Protein AF-A0A7S0C6N4-F1 (afdb_monomer_lite)

pLDDT: mean 73.38, std 22.06, range [29.58, 96.88]

Radius of gyration: 20.89 Å; chains: 1; bounding box: 57×40×51 Å

Foldseek 3Di:
DDDDPPVPPPPPLDPLVVLVVLLVVLVVQLVVQLCCCQPQVAAEEAERACVVSVLSNLLVVLVVQCVPPNPVRDDPCVVVSHQDPVNVVSVVVSVVSFAADDPVRRRYTYHYHYHDDDDPPPPDPDPPDDDDDDDDDDDDDD

Sequence (142 aa):
KPETDIDALNDVQIDPTIAAEAVIVAASACAIAEDLALTNGDDCVVIVDAIDLHNILWEATTRSLIDLYGADSVVADDLSGGASSEKRAFYSSLIQRAGRFNAKKGGGSVTLILLTSIDQNQTTFGVSGEKTPGNKVFTLSD

Organism: NCBI:txid420281

Structure (mmCIF, N/CA/C/O backbone):
data_AF-A0A7S0C6N4-F1
#
_entry.id   AF-A0A7S0C6N4-F1
#
loop_
_atom_site.group_PDB
_atom_site.id
_atom_site.type_symbol
_atom_site.label_atom_id
_atom_site.label_alt_id
_atom_site.label_comp_id
_atom_site.label_asym_id
_atom_site.label_entity_id
_atom_site.label_seq_id
_atom_site.pdbx_PDB_ins_code
_atom_site.Cartn_x
_atom_site.Cartn_y
_atom_site.Cartn_z
_atom_site.occupancy
_atom_site.B_iso_or_equiv
_atom_site.auth_seq_id
_atom_site.auth_comp_id
_atom_site.auth_asym_id
_atom_site.auth_atom_id
_atom_site.pdbx_PDB_model_num
ATOM 1 N N . LYS A 1 1 ? 26.876 -26.094 -31.429 1.00 34.47 1 LYS A N 1
ATOM 2 C CA . LYS A 1 1 ? 27.161 -25.564 -30.077 1.00 34.47 1 LYS A CA 1
ATOM 3 C C . LYS A 1 1 ? 25.930 -24.760 -29.690 1.00 34.47 1 LYS A C 1
ATOM 5 O O . LYS A 1 1 ? 25.752 -23.723 -30.310 1.00 34.47 1 LYS A O 1
ATOM 10 N N . PRO A 1 2 ? 25.016 -25.288 -28.863 1.00 33.84 2 PRO A N 1
ATOM 11 C CA . PRO A 1 2 ? 23.853 -24.520 -28.454 1.00 33.84 2 PRO A CA 1
ATOM 12 C C . PRO A 1 2 ? 24.312 -23.538 -27.375 1.00 33.84 2 PRO A C 1
ATOM 14 O O . PRO A 1 2 ? 24.945 -23.943 -26.398 1.00 33.84 2 PRO A O 1
ATOM 17 N N . GLU A 1 3 ? 24.098 -22.250 -27.622 1.00 34.16 3 GLU A N 1
ATOM 18 C CA . GLU A 1 3 ? 24.125 -21.233 -26.578 1.00 34.16 3 GLU A CA 1
ATOM 19 C C . GLU A 1 3 ? 23.002 -21.565 -25.603 1.00 34.16 3 GLU A C 1
ATOM 21 O O . GLU A 1 3 ? 21.869 -21.831 -25.993 1.00 34.16 3 GLU A O 1
ATOM 26 N N . THR A 1 4 ? 23.367 -21.682 -24.336 1.00 41.66 4 THR A N 1
ATOM 27 C CA . THR A 1 4 ? 22.437 -21.880 -23.236 1.00 41.66 4 THR A CA 1
ATOM 28 C C . THR A 1 4 ? 21.559 -20.640 -23.116 1.00 41.66 4 THR A C 1
ATOM 30 O O . THR A 1 4 ? 22.086 -19.555 -22.877 1.00 41.66 4 THR A O 1
ATOM 33 N N . ASP A 1 5 ? 20.250 -20.833 -23.272 1.00 38.19 5 ASP A N 1
ATOM 34 C CA . ASP A 1 5 ? 19.168 -19.897 -22.952 1.00 38.19 5 ASP A CA 1
ATOM 35 C C . ASP A 1 5 ? 19.205 -19.519 -21.460 1.00 38.19 5 ASP A C 1
ATOM 37 O O . ASP A 1 5 ? 18.477 -20.077 -20.641 1.00 38.19 5 ASP A O 1
ATOM 41 N N . ILE A 1 6 ? 20.095 -18.601 -21.080 1.00 43.09 6 ILE A N 1
ATOM 42 C CA . ILE A 1 6 ? 20.130 -18.029 -19.723 1.00 43.09 6 ILE A CA 1
ATOM 43 C C . ILE A 1 6 ? 19.177 -16.818 -19.630 1.00 43.09 6 ILE A C 1
ATOM 45 O O . ILE A 1 6 ? 18.737 -16.467 -18.540 1.00 43.09 6 ILE A O 1
ATOM 49 N N . ASP A 1 7 ? 18.755 -16.254 -20.766 1.00 38.78 7 ASP A N 1
ATOM 50 C CA . ASP A 1 7 ? 17.852 -15.094 -20.817 1.00 38.78 7 ASP A CA 1
ATOM 51 C C . ASP A 1 7 ? 16.357 -15.472 -20.811 1.00 38.78 7 ASP A C 1
ATOM 53 O O . ASP A 1 7 ? 15.501 -14.631 -20.552 1.00 38.78 7 ASP A O 1
ATOM 57 N N . ALA A 1 8 ? 16.011 -16.747 -21.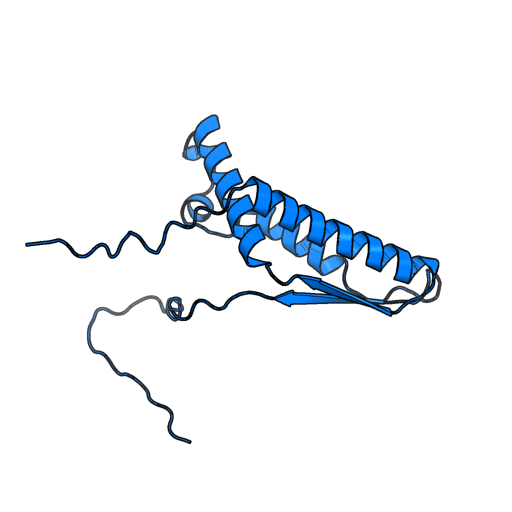018 1.00 36.16 8 ALA A N 1
ATOM 58 C CA . ALA A 1 8 ? 14.616 -17.189 -21.142 1.00 36.16 8 ALA A CA 1
ATOM 59 C C . ALA A 1 8 ? 13.847 -17.303 -19.805 1.00 36.16 8 ALA A C 1
ATOM 61 O O . ALA A 1 8 ? 12.682 -17.696 -19.801 1.00 36.16 8 ALA A O 1
ATOM 62 N N . LEU A 1 9 ? 14.480 -16.985 -18.669 1.00 34.53 9 LEU A N 1
ATOM 63 C CA . LEU A 1 9 ? 13.879 -17.098 -17.331 1.00 34.53 9 LEU A CA 1
ATOM 64 C C . LEU A 1 9 ? 13.624 -15.751 -16.630 1.00 34.53 9 LEU A C 1
ATOM 66 O O . LEU A 1 9 ? 13.014 -15.757 -15.564 1.00 34.53 9 LEU A O 1
ATOM 70 N N . ASN A 1 10 ? 14.025 -14.617 -17.221 1.00 39.59 10 ASN A N 1
ATOM 71 C CA . ASN A 1 10 ? 13.878 -13.287 -16.603 1.00 39.59 10 ASN A CA 1
ATOM 72 C C . ASN A 1 10 ? 12.708 -12.443 -17.145 1.00 39.59 10 ASN A C 1
ATOM 74 O O . ASN A 1 10 ? 12.402 -11.406 -16.567 1.00 39.59 10 ASN A O 1
ATOM 78 N N . ASP A 1 11 ? 12.016 -12.891 -18.193 1.00 44.84 11 ASP A N 1
ATOM 79 C CA . ASP A 1 11 ? 10.967 -12.113 -18.872 1.00 44.84 11 ASP A CA 1
ATOM 80 C C . ASP A 1 11 ? 9.549 -12.625 -18.574 1.00 44.84 11 ASP A C 1
ATOM 82 O O . ASP A 1 11 ? 8.703 -12.755 -19.462 1.00 44.84 11 ASP A O 1
ATOM 86 N N . VAL A 1 12 ? 9.218 -12.849 -17.298 1.00 48.97 12 VAL A N 1
ATOM 87 C CA . VAL A 1 12 ? 7.807 -12.679 -16.918 1.00 48.97 12 VAL A CA 1
ATOM 88 C C . VAL A 1 12 ? 7.556 -11.172 -16.911 1.00 48.97 12 VAL A C 1
ATOM 90 O O . VAL A 1 12 ? 7.615 -10.525 -15.869 1.00 48.97 12 VAL A O 1
ATOM 93 N N . GLN A 1 13 ? 7.335 -10.594 -18.097 1.00 56.22 13 GLN A N 1
ATOM 94 C CA . GLN A 1 13 ? 6.813 -9.238 -18.229 1.00 56.22 13 GLN A CA 1
ATOM 95 C C . GLN A 1 13 ? 5.441 -9.217 -17.556 1.00 56.22 13 GLN A C 1
ATOM 97 O O . GLN A 1 13 ? 4.430 -9.595 -18.148 1.00 56.22 13 GLN A O 1
ATOM 102 N N . ILE A 1 14 ? 5.408 -8.826 -16.286 1.00 60.72 14 ILE A N 1
ATOM 103 C CA . ILE A 1 14 ? 4.148 -8.603 -15.594 1.00 60.72 14 ILE A CA 1
ATOM 104 C C . ILE A 1 14 ? 3.493 -7.386 -16.245 1.00 60.72 14 ILE A C 1
ATOM 106 O O . ILE A 1 14 ? 4.092 -6.314 -16.331 1.00 60.72 14 ILE A O 1
ATOM 110 N N . ASP A 1 15 ? 2.268 -7.586 -16.730 1.00 77.69 15 ASP A N 1
ATOM 111 C CA . ASP A 1 15 ? 1.464 -6.562 -17.388 1.00 77.69 15 ASP A CA 1
ATOM 112 C C . ASP A 1 15 ? 1.309 -5.338 -16.457 1.00 77.69 15 ASP A C 1
ATOM 114 O O . ASP A 1 15 ? 0.849 -5.498 -15.318 1.00 77.69 15 ASP A O 1
ATOM 118 N N . PRO A 1 16 ? 1.651 -4.113 -16.910 1.00 80.19 16 PRO A N 1
ATOM 119 C CA . PRO A 1 16 ? 1.426 -2.881 -16.153 1.00 80.19 16 PRO A CA 1
ATOM 120 C C . PRO A 1 16 ? -0.012 -2.721 -15.641 1.00 80.19 16 PRO A C 1
ATOM 122 O O . PRO A 1 16 ? -0.231 -2.065 -14.626 1.00 80.19 16 PRO A O 1
ATOM 125 N N . THR A 1 17 ? -0.989 -3.347 -16.299 1.00 86.00 17 THR A N 1
ATOM 126 C CA . THR A 1 17 ? -2.389 -3.410 -15.865 1.00 86.00 17 THR A CA 1
ATOM 127 C C . THR A 1 17 ? -2.535 -4.146 -14.533 1.00 86.00 17 THR A C 1
ATOM 129 O O . THR A 1 17 ? -3.153 -3.620 -13.611 1.00 86.00 17 THR A O 1
ATOM 132 N N . ILE A 1 18 ? -1.898 -5.311 -14.378 1.00 87.12 18 ILE A N 1
ATOM 133 C CA . ILE A 1 18 ? -1.909 -6.088 -13.125 1.00 87.12 18 ILE A CA 1
ATOM 134 C C . ILE A 1 18 ? -1.215 -5.295 -12.011 1.00 87.12 18 ILE A C 1
ATOM 136 O O . ILE A 1 18 ? -1.676 -5.262 -10.870 1.00 87.12 18 ILE A O 1
ATOM 140 N N . ALA A 1 19 ? -0.121 -4.609 -12.346 1.00 88.06 19 ALA A N 1
ATOM 141 C CA . ALA A 1 19 ? 0.585 -3.741 -11.410 1.00 88.06 19 ALA A CA 1
ATOM 142 C C . ALA A 1 19 ? -0.280 -2.540 -10.964 1.00 88.06 19 ALA A C 1
ATOM 144 O O . ALA A 1 19 ? -0.301 -2.194 -9.780 1.00 88.06 19 ALA A O 1
ATOM 145 N N . ALA A 1 20 ? -1.043 -1.939 -11.884 1.00 88.31 20 ALA A N 1
ATOM 146 C CA . ALA A 1 20 ? -1.993 -0.867 -11.582 1.00 88.31 20 ALA A CA 1
ATOM 147 C C . ALA A 1 20 ? -3.134 -1.346 -10.674 1.00 88.31 20 ALA A C 1
ATOM 149 O O . ALA A 1 20 ? -3.470 -0.678 -9.692 1.00 88.31 20 ALA A O 1
ATOM 150 N N . GLU A 1 21 ? -3.695 -2.521 -10.960 1.00 89.88 21 GLU A N 1
ATOM 151 C CA . GLU A 1 21 ? -4.705 -3.157 -10.115 1.00 89.88 21 GLU A CA 1
ATOM 152 C C . GLU A 1 21 ? -4.166 -3.413 -8.705 1.00 89.88 21 GLU A C 1
ATOM 154 O O . GLU A 1 21 ? -4.819 -3.047 -7.730 1.00 89.88 21 GLU A O 1
ATOM 159 N N . ALA A 1 22 ? -2.946 -3.943 -8.570 1.00 90.12 22 ALA A N 1
ATOM 160 C CA . ALA A 1 22 ? -2.316 -4.185 -7.270 1.00 90.12 22 ALA A CA 1
ATOM 161 C C . ALA A 1 22 ? -2.129 -2.896 -6.444 1.00 90.12 22 ALA A C 1
ATOM 163 O O . ALA A 1 22 ? -2.314 -2.902 -5.222 1.00 90.12 22 ALA A O 1
ATOM 164 N N . VAL A 1 23 ? -1.785 -1.781 -7.096 1.00 89.44 23 VAL A N 1
ATOM 165 C CA . VAL A 1 23 ? -1.676 -0.457 -6.460 1.00 89.44 23 VAL A CA 1
ATOM 166 C C . VAL A 1 23 ? -3.035 0.036 -5.965 1.00 89.44 23 VAL A C 1
ATOM 168 O O . VAL A 1 23 ? -3.161 0.460 -4.811 1.00 89.44 23 VAL A O 1
ATOM 171 N N . ILE A 1 24 ? -4.065 -0.060 -6.807 1.00 91.12 24 ILE A N 1
ATOM 172 C CA . ILE A 1 24 ? -5.425 0.370 -6.464 1.00 91.12 24 ILE A CA 1
ATOM 173 C C . ILE A 1 24 ? -6.005 -0.495 -5.346 1.00 91.12 24 ILE A C 1
ATOM 175 O O . ILE A 1 24 ? -6.535 0.047 -4.381 1.00 91.12 24 ILE A O 1
ATOM 179 N N . VAL A 1 25 ? -5.857 -1.819 -5.421 1.00 92.62 25 VAL A N 1
ATOM 180 C CA . VAL A 1 25 ? -6.359 -2.754 -4.404 1.00 92.62 25 VAL A CA 1
ATOM 181 C C . VAL A 1 25 ? -5.731 -2.473 -3.041 1.00 92.62 25 VAL A C 1
ATOM 183 O O . VAL A 1 25 ? -6.455 -2.423 -2.047 1.00 92.62 25 VAL A O 1
ATOM 186 N N . ALA A 1 26 ? -4.422 -2.208 -2.976 1.00 92.12 26 ALA A N 1
ATOM 187 C CA . ALA A 1 26 ? -3.762 -1.831 -1.725 1.00 92.12 26 ALA A CA 1
ATOM 188 C C . ALA A 1 26 ? -4.347 -0.532 -1.140 1.00 92.12 26 ALA A C 1
ATOM 190 O O . ALA A 1 26 ? -4.672 -0.466 0.048 1.00 92.12 26 ALA A O 1
ATOM 191 N N . ALA A 1 27 ? -4.553 0.489 -1.978 1.00 91.81 27 ALA A N 1
ATOM 192 C CA . ALA A 1 27 ? -5.153 1.746 -1.545 1.00 91.81 27 ALA A CA 1
ATOM 193 C C . ALA A 1 27 ? -6.622 1.582 -1.106 1.00 91.81 27 ALA A C 1
ATOM 195 O O . ALA A 1 27 ? -7.039 2.186 -0.112 1.00 91.81 27 ALA A O 1
ATOM 196 N N . SER A 1 28 ? -7.405 0.761 -1.806 1.00 94.81 28 SER A N 1
ATOM 197 C CA . SER A 1 28 ? -8.794 0.456 -1.457 1.00 94.81 28 SER A CA 1
ATOM 198 C C . SER A 1 28 ? -8.895 -0.329 -0.151 1.00 94.81 28 SER A C 1
ATOM 200 O O . SER A 1 28 ? -9.734 0.002 0.683 1.00 94.81 28 SER A O 1
ATOM 202 N N . ALA A 1 29 ? -8.015 -1.305 0.080 1.00 95.00 29 ALA A N 1
ATOM 203 C CA . ALA A 1 29 ? -7.979 -2.072 1.323 1.00 95.00 29 ALA A CA 1
ATOM 204 C C . ALA A 1 29 ? -7.722 -1.170 2.539 1.00 95.00 29 ALA A C 1
ATOM 206 O O . ALA A 1 29 ? -8.440 -1.255 3.535 1.00 95.00 29 ALA A O 1
ATOM 207 N N . CYS A 1 30 ? -6.768 -0.237 2.434 1.00 94.00 30 CYS A N 1
ATOM 208 C CA . CYS A 1 30 ? -6.556 0.774 3.468 1.00 94.00 30 CYS A CA 1
ATOM 209 C C . CYS A 1 30 ? -7.793 1.665 3.675 1.00 94.00 30 CYS A C 1
ATOM 211 O O . CYS A 1 30 ? -8.089 2.009 4.811 1.00 94.00 30 CYS A O 1
ATOM 213 N N . ALA A 1 31 ? -8.544 2.005 2.618 1.00 95.38 31 ALA A N 1
ATOM 214 C CA . ALA A 1 31 ? -9.737 2.859 2.742 1.00 95.38 31 ALA A CA 1
ATOM 215 C C . ALA A 1 31 ? -10.864 2.160 3.499 1.00 95.38 31 ALA A C 1
ATOM 217 O O . ALA A 1 31 ? -11.515 2.763 4.346 1.00 95.38 31 ALA A O 1
ATOM 218 N N . ILE A 1 32 ? -11.057 0.874 3.218 1.00 95.94 32 ILE A N 1
ATOM 219 C CA . ILE A 1 32 ? -12.035 0.043 3.918 1.00 95.94 32 ILE A CA 1
ATOM 220 C C . ILE A 1 32 ? -11.642 -0.099 5.393 1.00 95.94 32 ILE A C 1
ATOM 222 O O . ILE A 1 32 ? -12.483 0.060 6.272 1.00 95.94 32 ILE A O 1
ATOM 226 N N . ALA A 1 33 ? -10.362 -0.352 5.679 1.00 95.69 33 ALA A N 1
ATOM 227 C CA . ALA A 1 33 ? -9.872 -0.477 7.050 1.00 95.69 33 ALA A CA 1
ATOM 228 C C . ALA A 1 33 ? -10.014 0.832 7.850 1.00 95.69 33 ALA A C 1
ATOM 230 O O . ALA A 1 33 ? -10.396 0.802 9.018 1.00 95.69 33 ALA A O 1
ATOM 231 N N . GLU A 1 34 ? -9.744 1.981 7.226 1.00 94.81 34 GLU A N 1
ATOM 232 C CA . GLU A 1 34 ? -9.972 3.298 7.828 1.00 94.81 34 GLU A CA 1
ATOM 233 C C . GLU A 1 34 ? -11.446 3.525 8.161 1.00 94.81 34 GLU A C 1
ATOM 235 O O . GLU A 1 34 ? -11.750 3.983 9.260 1.00 94.81 34 GLU A O 1
ATOM 240 N N . ASP A 1 35 ? -12.357 3.193 7.243 1.00 95.31 35 ASP A N 1
ATOM 241 C CA . ASP A 1 35 ? -13.795 3.343 7.474 1.00 95.31 35 ASP A CA 1
ATOM 242 C C . ASP A 1 35 ? -14.265 2.489 8.657 1.00 95.31 35 ASP A C 1
ATOM 244 O O . ASP A 1 35 ? -14.925 2.997 9.561 1.00 95.31 35 ASP A O 1
ATOM 248 N N . LEU A 1 36 ? -13.842 1.224 8.730 1.00 95.12 36 LEU A N 1
ATOM 249 C CA . LEU A 1 36 ? -14.167 0.345 9.857 1.00 95.12 36 LEU A CA 1
ATOM 250 C C . LEU A 1 36 ? -13.610 0.883 11.187 1.00 95.12 36 LEU A C 1
ATOM 252 O O . LEU A 1 36 ? -14.321 0.933 12.195 1.00 95.12 36 LEU A O 1
ATOM 256 N N . ALA A 1 37 ? -12.366 1.362 1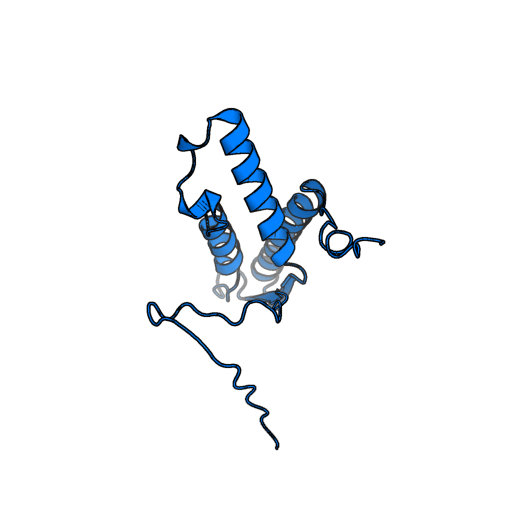1.193 1.00 94.62 37 ALA A N 1
ATOM 257 C CA . ALA A 1 37 ? -11.727 1.894 12.393 1.00 94.62 37 ALA A CA 1
ATOM 258 C C . ALA A 1 37 ? -12.319 3.240 12.863 1.00 94.62 37 ALA A C 1
ATOM 260 O O . ALA A 1 37 ? -12.348 3.521 14.066 1.00 94.62 37 ALA A O 1
ATOM 261 N N . LEU A 1 38 ? -12.800 4.075 11.938 1.00 94.00 38 LEU A N 1
ATOM 262 C CA . LEU A 1 38 ? -13.410 5.376 12.232 1.00 94.00 38 LEU A CA 1
ATOM 263 C C . LEU A 1 38 ? -14.899 5.267 12.585 1.00 94.00 38 LEU A C 1
ATOM 265 O O . LEU A 1 38 ? -15.371 5.992 13.464 1.00 94.00 38 LEU A O 1
ATOM 269 N N . THR A 1 39 ? -15.632 4.381 11.911 1.00 93.69 39 THR A N 1
ATOM 270 C CA . THR A 1 39 ? -17.089 4.254 12.040 1.00 93.69 39 THR A CA 1
ATOM 271 C C . THR A 1 39 ? -17.474 3.316 13.180 1.00 93.69 39 THR A C 1
ATOM 273 O O . THR A 1 39 ? -18.321 3.672 14.001 1.00 93.69 39 THR A O 1
ATOM 276 N N . ASN A 1 40 ? -16.827 2.151 13.277 1.00 93.44 40 ASN A N 1
ATOM 277 C CA . ASN A 1 40 ? -17.154 1.136 14.284 1.00 93.44 40 ASN A CA 1
ATOM 278 C C . ASN A 1 40 ? -16.190 1.142 15.476 1.00 93.44 40 ASN A C 1
ATOM 280 O O . ASN A 1 40 ? -16.518 0.609 16.534 1.00 93.44 40 ASN A O 1
ATOM 284 N N . GLY A 1 41 ? -15.011 1.750 15.317 1.00 93.12 41 GLY A N 1
ATOM 285 C CA . GLY A 1 41 ? -13.941 1.662 16.309 1.00 93.12 41 GLY A CA 1
ATOM 286 C C . GLY A 1 41 ? -13.176 0.340 16.265 1.00 93.12 41 GLY A C 1
ATOM 287 O O . GLY A 1 41 ? -12.528 -0.010 17.249 1.00 93.12 41 GLY A O 1
ATOM 288 N N . ASP A 1 42 ? -13.249 -0.383 15.144 1.00 95.19 42 ASP A N 1
ATOM 289 C CA . AS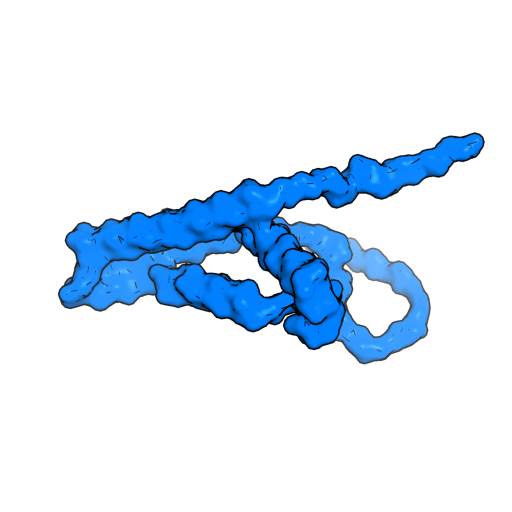P A 1 42 ? -12.610 -1.687 14.982 1.00 95.19 42 ASP A CA 1
ATOM 290 C C . ASP A 1 42 ? -11.083 -1.568 14.830 1.00 95.19 42 ASP A C 1
ATOM 292 O O . ASP A 1 42 ? -10.549 -0.598 14.282 1.00 95.19 42 ASP A O 1
ATOM 296 N N . ASP A 1 43 ? -10.367 -2.594 15.287 1.00 96.50 43 ASP A N 1
ATOM 297 C CA . ASP A 1 43 ? -8.939 -2.761 15.028 1.00 96.50 43 ASP A CA 1
ATOM 298 C C . ASP A 1 43 ? -8.751 -3.624 13.770 1.00 96.50 43 ASP A C 1
ATOM 300 O O . ASP A 1 43 ? -9.087 -4.808 13.745 1.00 96.50 43 ASP A O 1
ATOM 304 N N . CYS A 1 44 ? -8.220 -3.019 12.709 1.00 96.81 44 CYS A N 1
ATOM 305 C CA . CYS A 1 44 ? -8.084 -3.619 11.387 1.00 96.81 44 CYS A CA 1
ATOM 306 C C . CYS A 1 44 ? -6.625 -3.943 11.053 1.00 96.81 44 CYS A C 1
ATOM 308 O O . CYS A 1 44 ? -5.707 -3.182 11.369 1.00 96.81 44 CYS A O 1
ATOM 310 N N . VAL A 1 45 ? -6.413 -5.047 10.333 1.00 96.88 45 VAL A N 1
ATOM 311 C CA . VAL A 1 45 ? -5.108 -5.429 9.776 1.00 96.88 45 VAL A CA 1
ATOM 312 C C . VAL A 1 45 ? -5.215 -5.482 8.256 1.00 96.88 45 VAL A C 1
ATOM 314 O O . VAL A 1 45 ? -6.065 -6.187 7.717 1.00 96.88 45 VAL A O 1
ATOM 317 N N . VAL A 1 46 ? -4.339 -4.749 7.569 1.00 96.19 46 VAL A N 1
ATOM 318 C CA . VAL A 1 46 ? -4.202 -4.755 6.110 1.00 96.19 46 VAL A CA 1
ATOM 319 C C . VAL A 1 46 ? -2.878 -5.415 5.756 1.00 96.19 46 VAL A C 1
ATOM 321 O O . VAL A 1 46 ? -1.825 -4.980 6.218 1.00 96.19 46 VAL A O 1
ATOM 324 N N . ILE A 1 47 ? -2.933 -6.456 4.928 1.00 95.44 47 ILE A N 1
ATOM 325 C CA . ILE A 1 47 ? -1.755 -7.182 4.449 1.00 95.44 47 ILE A CA 1
ATOM 326 C C . ILE A 1 47 ? -1.643 -6.965 2.944 1.00 95.44 47 ILE A C 1
ATOM 328 O O . ILE A 1 47 ? -2.572 -7.277 2.200 1.00 95.44 47 ILE A O 1
ATOM 332 N N . VAL A 1 48 ? -0.506 -6.433 2.504 1.00 92.81 48 VAL A N 1
ATOM 333 C CA . VAL A 1 48 ? -0.164 -6.275 1.088 1.00 92.81 48 VAL A CA 1
ATOM 334 C C . VAL A 1 48 ? 0.939 -7.276 0.762 1.00 92.81 48 VAL A C 1
ATOM 336 O O . VAL A 1 48 ? 2.095 -7.049 1.108 1.00 92.81 48 VAL A O 1
ATOM 339 N N . ASP A 1 49 ? 0.565 -8.385 0.121 1.00 88.56 49 ASP A N 1
ATOM 340 C CA . ASP A 1 49 ? 1.439 -9.547 -0.141 1.00 88.56 49 ASP A CA 1
ATOM 341 C C . ASP A 1 49 ? 2.349 -9.396 -1.377 1.00 88.56 49 ASP A C 1
ATOM 343 O O . ASP A 1 49 ? 3.173 -10.246 -1.682 1.00 88.56 49 ASP A O 1
ATOM 347 N N . ALA A 1 50 ? 2.207 -8.306 -2.126 1.00 79.31 50 ALA A N 1
ATOM 348 C CA . ALA A 1 50 ? 2.914 -8.135 -3.391 1.00 79.31 50 ALA A CA 1
ATOM 349 C C . ALA A 1 50 ? 3.313 -6.674 -3.614 1.00 79.31 50 ALA A C 1
ATOM 351 O O . ALA A 1 50 ? 2.987 -6.078 -4.643 1.00 79.31 50 ALA A O 1
ATOM 352 N N . ILE A 1 51 ? 4.002 -6.068 -2.638 1.00 85.44 51 ILE A N 1
ATOM 353 C CA . ILE A 1 51 ? 4.432 -4.664 -2.752 1.00 85.44 51 ILE A CA 1
ATOM 354 C C . ILE A 1 51 ? 5.406 -4.447 -3.919 1.00 85.44 51 ILE A C 1
ATOM 356 O O . ILE A 1 51 ? 5.500 -3.345 -4.459 1.00 85.44 51 ILE A O 1
ATOM 360 N N . ASP A 1 52 ? 6.086 -5.513 -4.341 1.00 84.81 52 ASP A N 1
ATOM 361 C CA . ASP A 1 52 ? 7.047 -5.510 -5.442 1.00 84.81 52 ASP A CA 1
ATOM 362 C C . ASP A 1 52 ? 6.365 -5.205 -6.786 1.00 84.81 52 ASP A C 1
ATOM 364 O O . ASP A 1 52 ? 6.942 -4.525 -7.634 1.00 84.81 52 ASP A O 1
ATOM 368 N N . LEU A 1 53 ? 5.092 -5.595 -6.956 1.00 84.88 53 LEU A N 1
ATOM 369 C CA . LEU A 1 53 ? 4.308 -5.269 -8.154 1.00 84.88 53 LEU A CA 1
ATOM 370 C C . LEU A 1 53 ? 4.113 -3.764 -8.325 1.00 84.88 53 LEU A C 1
ATOM 372 O O . LEU A 1 53 ? 4.009 -3.277 -9.448 1.00 84.88 53 LEU A O 1
ATOM 376 N N . HIS A 1 54 ? 4.096 -3.005 -7.227 1.00 86.88 54 HIS A N 1
ATOM 377 C CA . HIS A 1 54 ? 3.966 -1.553 -7.311 1.00 86.88 54 HIS A CA 1
ATOM 378 C C . HIS A 1 54 ? 5.185 -0.949 -8.010 1.00 86.88 54 HIS A C 1
ATOM 380 O O . HIS A 1 54 ? 5.030 0.017 -8.749 1.00 86.88 54 HIS A O 1
ATOM 386 N N . ASN A 1 55 ? 6.378 -1.536 -7.849 1.00 83.50 55 ASN A N 1
ATOM 387 C CA . ASN A 1 55 ? 7.577 -1.074 -8.547 1.00 83.50 55 ASN A CA 1
ATOM 388 C C . ASN A 1 55 ? 7.431 -1.171 -10.074 1.00 83.50 55 ASN A C 1
ATOM 390 O O . ASN A 1 55 ? 7.796 -0.236 -10.780 1.00 83.50 55 ASN A O 1
ATOM 394 N N . ILE A 1 56 ? 6.830 -2.257 -10.564 1.00 85.06 56 ILE A N 1
ATOM 395 C CA . ILE A 1 56 ? 6.618 -2.506 -11.997 1.00 85.06 56 ILE A CA 1
ATOM 396 C C . ILE A 1 56 ? 5.737 -1.416 -12.615 1.00 85.06 56 ILE A C 1
ATOM 398 O O . ILE A 1 56 ? 6.037 -0.921 -13.703 1.00 85.06 56 ILE A O 1
ATOM 402 N N . LEU A 1 57 ? 4.688 -0.984 -11.904 1.00 86.25 57 LEU A N 1
ATOM 403 C CA . LEU A 1 57 ? 3.857 0.136 -12.350 1.00 86.25 57 LEU A CA 1
ATOM 404 C C . LEU A 1 57 ? 4.688 1.415 -12.481 1.00 86.25 57 LEU A C 1
ATOM 406 O O . LEU A 1 57 ? 4.608 2.101 -13.497 1.00 86.25 57 LEU A O 1
ATOM 410 N N . TRP A 1 58 ? 5.488 1.733 -11.463 1.00 84.19 58 TRP A N 1
ATOM 411 C CA . TRP A 1 58 ? 6.279 2.961 -11.459 1.00 84.19 58 TRP A CA 1
ATOM 412 C C . TRP A 1 58 ? 7.328 2.967 -12.573 1.00 84.19 58 TRP A C 1
ATOM 414 O O . TRP A 1 58 ? 7.446 3.958 -13.291 1.00 84.19 58 TRP A O 1
ATOM 424 N N . GLU A 1 59 ? 8.008 1.847 -12.810 1.00 82.56 59 GLU A N 1
ATOM 425 C CA . GLU A 1 59 ? 8.921 1.702 -13.948 1.00 82.56 59 GLU A CA 1
ATOM 426 C C . GLU A 1 59 ? 8.206 1.890 -15.294 1.00 82.56 59 GLU A C 1
ATOM 428 O O . GLU A 1 59 ? 8.716 2.588 -16.174 1.00 82.56 59 GLU A O 1
ATOM 433 N N . ALA A 1 60 ? 7.001 1.331 -15.452 1.00 83.44 60 ALA A N 1
ATOM 434 C CA . ALA A 1 60 ? 6.194 1.518 -16.657 1.00 83.44 60 ALA A CA 1
ATOM 435 C C . ALA A 1 60 ? 5.779 2.988 -16.860 1.00 83.44 60 ALA A C 1
ATOM 437 O O . ALA A 1 60 ? 5.808 3.491 -17.989 1.00 83.44 60 ALA A O 1
ATOM 438 N N . THR A 1 61 ? 5.447 3.709 -15.781 1.00 82.19 61 THR A N 1
ATOM 439 C CA . THR A 1 61 ? 5.138 5.146 -15.861 1.00 82.19 61 THR A CA 1
ATOM 440 C C . THR A 1 61 ? 6.357 5.977 -16.259 1.00 82.19 61 THR A C 1
ATOM 442 O O . THR A 1 61 ? 6.237 6.834 -17.133 1.00 82.19 61 THR A O 1
ATOM 445 N N . THR A 1 62 ? 7.543 5.676 -15.719 1.00 81.69 62 THR A N 1
ATOM 446 C CA . THR A 1 62 ? 8.794 6.351 -16.101 1.00 81.69 62 THR A CA 1
ATOM 447 C C . THR A 1 62 ? 9.129 6.116 -17.574 1.00 81.69 62 THR A C 1
ATOM 449 O O . THR A 1 62 ? 9.462 7.065 -18.281 1.00 81.69 62 THR A O 1
ATOM 452 N N . ARG A 1 63 ? 8.974 4.881 -18.079 1.00 80.62 63 ARG A N 1
ATOM 453 C CA . ARG A 1 63 ? 9.163 4.575 -19.512 1.00 80.62 63 ARG A CA 1
ATOM 454 C C . ARG A 1 63 ? 8.207 5.373 -20.396 1.00 80.62 63 ARG A C 1
ATOM 456 O O . ARG A 1 63 ? 8.638 5.974 -21.372 1.00 80.62 63 ARG A O 1
ATOM 463 N N . SER A 1 64 ? 6.939 5.463 -19.999 1.00 82.38 64 SER A N 1
ATOM 464 C CA . SER A 1 64 ? 5.936 6.242 -20.735 1.00 82.38 64 SER A CA 1
ATOM 465 C C . SER A 1 64 ? 6.282 7.738 -20.795 1.00 82.38 64 SER A C 1
ATOM 467 O O . SER A 1 64 ? 6.047 8.386 -21.813 1.00 82.38 64 SER A O 1
ATOM 469 N N . LEU A 1 65 ? 6.861 8.299 -19.725 1.00 77.94 65 LEU A N 1
ATOM 470 C CA . LEU A 1 65 ? 7.327 9.691 -19.707 1.00 77.94 65 LEU A CA 1
ATOM 471 C C . LEU A 1 65 ? 8.508 9.914 -20.659 1.00 77.94 65 LEU A C 1
ATOM 473 O O . LEU A 1 65 ? 8.497 10.886 -21.415 1.00 77.94 65 LEU A O 1
ATOM 477 N N . ILE A 1 66 ? 9.478 8.995 -20.668 1.00 81.06 66 ILE A N 1
ATOM 478 C CA . ILE A 1 66 ? 10.622 9.036 -21.589 1.00 81.06 66 ILE A CA 1
ATOM 479 C C . ILE A 1 66 ? 10.145 8.985 -23.046 1.00 81.06 66 ILE A C 1
ATOM 481 O O . ILE A 1 66 ? 10.619 9.773 -23.864 1.00 81.06 66 ILE A O 1
ATOM 485 N N . ASP A 1 67 ? 9.188 8.113 -23.366 1.00 78.69 67 ASP A N 1
ATOM 486 C CA . ASP A 1 67 ? 8.662 7.963 -24.728 1.00 78.69 67 ASP A CA 1
ATOM 487 C C . ASP A 1 67 ? 7.942 9.228 -25.228 1.00 78.69 67 ASP A C 1
ATOM 489 O O . ASP A 1 67 ? 8.015 9.564 -26.411 1.00 78.69 67 ASP A O 1
ATOM 493 N N . LEU A 1 68 ? 7.256 9.951 -24.337 1.00 81.50 68 LEU A N 1
ATOM 494 C CA . LEU A 1 68 ? 6.479 11.145 -24.688 1.00 81.50 68 LEU A CA 1
ATOM 495 C C . LEU A 1 68 ? 7.311 12.431 -24.724 1.00 81.50 68 LEU A C 1
ATOM 497 O O . LEU A 1 68 ? 7.078 13.289 -25.576 1.00 81.50 68 LEU A O 1
ATOM 501 N N . TYR A 1 69 ? 8.246 12.588 -23.787 1.00 81.38 69 TYR A N 1
ATOM 502 C CA . TYR A 1 69 ? 8.944 13.854 -23.545 1.00 81.38 69 TYR A CA 1
ATOM 503 C C . TYR A 1 69 ? 10.458 13.780 -23.781 1.00 81.38 69 TYR A C 1
ATOM 505 O O . TYR A 1 69 ? 11.141 14.801 -23.694 1.00 81.38 69 TYR A O 1
ATOM 513 N N . GLY A 1 70 ? 10.984 12.603 -24.127 1.00 75.88 70 GLY A N 1
ATOM 514 C CA . GLY A 1 70 ? 12.411 12.358 -24.310 1.00 75.88 70 GLY A CA 1
ATOM 515 C C . GLY A 1 70 ? 13.143 12.096 -22.991 1.00 75.88 70 GLY A C 1
ATOM 516 O O . GLY A 1 70 ? 12.631 12.352 -21.901 1.00 75.88 70 GLY A O 1
ATOM 517 N N . ALA A 1 71 ? 14.373 11.587 -23.087 1.00 72.38 71 ALA A N 1
ATOM 518 C CA . ALA A 1 71 ? 15.172 11.166 -21.931 1.00 72.38 71 ALA A CA 1
ATOM 519 C C . ALA A 1 71 ? 15.512 12.302 -20.944 1.00 72.38 71 ALA A C 1
ATOM 521 O O . ALA A 1 71 ? 15.742 12.030 -19.771 1.00 72.38 71 ALA A O 1
ATOM 522 N N . ASP A 1 72 ? 15.484 13.563 -21.388 1.00 73.00 72 ASP A N 1
ATOM 523 C CA . ASP A 1 72 ? 15.754 14.737 -20.542 1.00 73.00 72 ASP A CA 1
ATOM 524 C C . ASP A 1 72 ? 14.592 15.085 -19.589 1.00 73.00 72 ASP A C 1
ATOM 526 O O . ASP A 1 72 ? 14.715 15.980 -18.752 1.00 73.00 72 ASP A O 1
ATOM 530 N N . SER A 1 73 ? 13.446 14.409 -19.725 1.00 68.81 73 SER A N 1
ATOM 531 C CA . SER A 1 73 ? 12.245 14.656 -18.916 1.00 68.81 73 SER A CA 1
ATOM 532 C C . SER A 1 73 ? 12.264 13.992 -17.538 1.00 68.81 73 SER A C 1
ATOM 534 O O . SER A 1 73 ? 11.459 14.350 -16.678 1.00 68.81 73 SER A O 1
ATOM 536 N N . VAL A 1 74 ? 13.181 13.051 -17.314 1.00 64.62 74 VAL A N 1
ATOM 537 C CA . VAL A 1 74 ? 13.307 12.283 -16.071 1.00 64.62 74 VAL A CA 1
ATOM 538 C C . VAL A 1 74 ? 14.713 12.436 -15.503 1.00 64.62 74 VAL A C 1
ATOM 540 O O . VAL A 1 74 ? 15.686 12.631 -16.233 1.00 64.62 74 VAL A O 1
ATOM 543 N N . VAL A 1 75 ? 14.841 12.378 -14.177 1.00 69.06 75 VAL A N 1
ATOM 544 C CA . VAL A 1 75 ? 16.154 12.489 -13.531 1.00 69.06 75 VAL A CA 1
ATOM 545 C C . VAL A 1 75 ? 16.976 11.241 -13.870 1.00 69.06 75 VAL A C 1
ATOM 547 O O . VAL A 1 75 ? 16.430 10.146 -13.980 1.00 69.06 75 VAL A O 1
ATOM 550 N N . ALA A 1 76 ? 18.299 11.379 -14.003 1.00 66.06 76 ALA A N 1
ATOM 551 C CA . ALA A 1 76 ? 19.193 10.247 -14.280 1.00 66.06 76 ALA A CA 1
ATOM 552 C C . ALA A 1 76 ? 19.022 9.080 -13.281 1.00 66.06 76 ALA A C 1
ATOM 554 O O . ALA A 1 76 ? 19.157 7.919 -13.661 1.00 66.06 76 ALA A O 1
ATOM 555 N N . ASP A 1 77 ? 18.663 9.381 -12.029 1.00 63.97 77 ASP A N 1
ATOM 556 C CA . ASP A 1 77 ? 18.338 8.368 -11.022 1.00 63.97 77 ASP A CA 1
ATOM 557 C C . ASP A 1 77 ? 17.078 7.565 -11.386 1.00 63.97 77 ASP A C 1
ATOM 559 O O . ASP A 1 77 ? 17.090 6.344 -11.250 1.00 63.97 77 ASP A O 1
ATOM 563 N N . ASP A 1 78 ? 16.030 8.193 -11.926 1.00 62.19 78 ASP A N 1
ATOM 564 C CA . ASP A 1 78 ? 14.790 7.509 -12.328 1.00 62.19 78 ASP A CA 1
ATOM 565 C C . ASP A 1 78 ? 15.012 6.587 -13.538 1.00 62.19 78 ASP A C 1
ATOM 567 O O . ASP A 1 78 ? 14.412 5.516 -13.628 1.00 62.19 78 ASP A O 1
ATOM 571 N N . LEU A 1 79 ? 15.940 6.956 -14.429 1.00 59.91 79 LEU A N 1
ATOM 572 C CA . LEU A 1 79 ? 16.399 6.127 -15.554 1.00 59.91 79 LEU A CA 1
ATOM 573 C C . LEU A 1 79 ? 17.137 4.858 -15.103 1.00 59.91 79 LEU A C 1
ATOM 575 O O . LEU A 1 79 ? 17.138 3.863 -15.824 1.00 59.91 79 LEU A O 1
ATOM 579 N N . SER A 1 80 ? 17.761 4.881 -13.923 1.00 62.06 80 SER A N 1
ATOM 580 C CA . SER A 1 80 ? 18.518 3.748 -13.369 1.00 62.06 80 SER A CA 1
ATOM 581 C C . SER A 1 80 ? 17.701 2.845 -12.434 1.00 62.06 80 SER A C 1
ATOM 583 O O . SER A 1 80 ? 18.266 1.964 -11.788 1.00 62.06 80 SER A O 1
ATOM 585 N N . GLY A 1 81 ? 16.378 3.041 -12.359 1.00 59.16 81 GLY A N 1
ATOM 586 C CA . GLY A 1 81 ? 15.504 2.307 -11.434 1.00 59.16 81 GLY A CA 1
ATOM 587 C C . GLY A 1 81 ? 15.473 2.895 -10.017 1.00 59.16 81 GLY A C 1
ATOM 588 O O . GLY A 1 81 ? 15.044 2.233 -9.069 1.00 59.16 81 GLY A O 1
ATOM 589 N N . GLY A 1 82 ? 15.927 4.140 -9.853 1.00 63.00 82 GLY A N 1
ATOM 590 C CA . GLY A 1 82 ? 15.856 4.882 -8.602 1.00 63.00 82 GLY A CA 1
ATOM 591 C C . GLY A 1 82 ? 14.421 5.146 -8.131 1.00 63.00 82 GLY A C 1
ATOM 592 O O . GLY A 1 82 ? 13.427 4.941 -8.831 1.00 63.00 82 GLY A O 1
ATOM 593 N N . ALA A 1 83 ? 14.291 5.592 -6.882 1.00 62.12 83 ALA A N 1
ATOM 594 C CA . ALA A 1 83 ? 12.992 5.936 -6.319 1.00 62.12 83 ALA A CA 1
ATOM 595 C C . ALA A 1 83 ? 12.550 7.333 -6.786 1.00 62.12 83 ALA A C 1
ATOM 597 O O . ALA A 1 83 ? 12.930 8.330 -6.161 1.00 62.12 83 ALA A O 1
ATOM 598 N N . SER A 1 84 ? 11.706 7.391 -7.821 1.00 69.56 84 SER A N 1
ATOM 599 C CA . SER A 1 84 ? 11.075 8.645 -8.260 1.00 69.56 84 SER A CA 1
ATOM 600 C C . SER A 1 84 ? 10.314 9.326 -7.115 1.00 69.56 84 SER A C 1
ATOM 602 O O . SER A 1 84 ? 9.861 8.691 -6.148 1.00 69.56 84 SER A O 1
ATOM 604 N N . SER A 1 85 ? 10.190 10.653 -7.195 1.00 71.81 85 SER A N 1
ATOM 605 C CA . SER A 1 85 ? 9.414 11.460 -6.245 1.00 71.81 85 SER A CA 1
ATOM 606 C C . SER A 1 85 ? 7.991 10.940 -6.056 1.00 71.81 85 SER A C 1
ATOM 608 O O . SER A 1 85 ? 7.522 10.850 -4.924 1.00 71.81 85 SER A O 1
ATOM 610 N N . GLU A 1 86 ? 7.338 10.557 -7.145 1.00 77.00 86 GLU A N 1
ATOM 611 C CA . GLU A 1 86 ? 5.969 10.061 -7.218 1.00 77.00 86 GLU A CA 1
ATOM 612 C C . GLU A 1 86 ? 5.856 8.704 -6.525 1.00 77.00 86 GLU A C 1
ATOM 614 O O . GLU A 1 86 ? 4.989 8.517 -5.670 1.00 77.00 86 GLU A O 1
ATOM 619 N N . LYS A 1 87 ? 6.802 7.796 -6.795 1.00 82.75 87 LYS A N 1
ATOM 620 C CA . LYS A 1 87 ? 6.890 6.492 -6.127 1.00 82.75 87 LYS A CA 1
ATOM 621 C C . LYS A 1 87 ? 7.042 6.651 -4.610 1.00 82.75 87 LYS A C 1
ATOM 623 O O . LYS A 1 87 ? 6.331 6.005 -3.839 1.00 82.75 87 LYS A O 1
ATOM 628 N N . ARG A 1 88 ? 7.921 7.553 -4.150 1.00 83.38 88 ARG A N 1
ATOM 629 C CA . ARG A 1 88 ? 8.083 7.847 -2.710 1.00 83.38 88 ARG A CA 1
ATOM 630 C C . ARG A 1 88 ? 6.835 8.479 -2.101 1.00 83.38 88 ARG A C 1
ATOM 632 O O . ARG A 1 88 ? 6.443 8.103 -0.996 1.00 83.38 88 ARG A O 1
ATOM 639 N N . ALA A 1 89 ? 6.216 9.428 -2.803 1.00 84.62 89 ALA A N 1
ATOM 640 C CA . ALA A 1 89 ? 4.991 10.078 -2.354 1.00 84.62 89 ALA A CA 1
ATOM 641 C C . ALA A 1 89 ? 3.855 9.060 -2.197 1.00 84.62 89 ALA A C 1
ATOM 643 O O . ALA A 1 89 ? 3.158 9.078 -1.183 1.00 84.62 89 ALA A O 1
ATOM 644 N N . PHE A 1 90 ? 3.730 8.122 -3.138 1.00 86.06 90 PHE A N 1
ATOM 645 C CA . PHE A 1 90 ? 2.746 7.052 -3.073 1.00 86.06 90 PHE A CA 1
ATOM 646 C C . PHE A 1 90 ? 2.950 6.149 -1.849 1.00 86.06 90 PHE A C 1
ATOM 648 O O . PHE A 1 90 ? 2.033 6.023 -1.037 1.00 86.06 90 PHE A O 1
ATOM 655 N N . TYR A 1 91 ? 4.143 5.577 -1.647 1.00 87.88 91 TYR A N 1
ATOM 656 C CA . TYR A 1 91 ? 4.386 4.716 -0.479 1.00 87.88 91 TYR A CA 1
ATOM 657 C C . TYR A 1 91 ? 4.205 5.463 0.843 1.00 87.88 91 TYR A C 1
ATOM 659 O O . TYR A 1 91 ? 3.634 4.919 1.787 1.00 87.88 91 TYR A O 1
ATOM 667 N N . SER A 1 92 ? 4.626 6.728 0.901 1.00 89.25 92 SER A N 1
ATOM 668 C CA . SER A 1 92 ? 4.386 7.588 2.060 1.00 89.25 92 SER A CA 1
ATOM 669 C C . SER A 1 92 ? 2.888 7.747 2.326 1.00 89.25 92 SER A C 1
ATOM 671 O O . SER A 1 92 ? 2.441 7.554 3.455 1.00 89.25 92 SER A O 1
ATOM 673 N N . SER A 1 93 ? 2.093 8.001 1.281 1.00 89.44 93 SER A N 1
ATOM 674 C CA . SER A 1 93 ? 0.638 8.112 1.402 1.00 89.44 93 SER A CA 1
ATOM 675 C C . SER A 1 93 ? -0.027 6.810 1.847 1.00 89.44 93 SER A C 1
ATOM 677 O O . SER A 1 93 ? -1.021 6.864 2.556 1.00 89.44 93 SER A O 1
ATOM 679 N N . LEU A 1 94 ? 0.521 5.645 1.490 1.00 88.94 94 LEU A N 1
ATOM 680 C CA . LEU A 1 94 ? -0.001 4.351 1.927 1.00 88.94 94 LEU A CA 1
ATOM 681 C C . LEU A 1 94 ? 0.329 4.086 3.403 1.00 88.94 94 LEU A C 1
ATOM 683 O O . LEU A 1 94 ? -0.536 3.679 4.170 1.00 88.94 94 LEU A O 1
ATOM 687 N N . ILE A 1 95 ? 1.568 4.358 3.820 1.00 92.06 95 ILE A N 1
ATOM 688 C CA . ILE A 1 95 ? 2.041 4.104 5.190 1.00 92.06 95 ILE A CA 1
ATOM 689 C C . ILE A 1 95 ? 1.378 5.045 6.198 1.00 92.06 95 ILE A C 1
ATOM 691 O O . ILE A 1 95 ? 1.017 4.616 7.291 1.00 92.06 95 ILE A O 1
ATOM 695 N N . GLN A 1 96 ? 1.169 6.314 5.840 1.00 92.19 96 GLN A N 1
ATOM 696 C CA . GLN A 1 96 ? 0.560 7.314 6.730 1.00 92.19 96 GLN A CA 1
ATOM 697 C C . GLN A 1 96 ? -0.895 7.011 7.115 1.00 92.19 96 GLN A C 1
ATOM 699 O O . GLN A 1 96 ? -1.434 7.636 8.026 1.00 92.19 96 GLN A O 1
ATOM 704 N N . ARG A 1 97 ? -1.524 6.055 6.433 1.00 90.44 97 ARG A N 1
ATOM 705 C CA . ARG A 1 97 ? -2.891 5.588 6.691 1.00 90.44 97 ARG A CA 1
ATOM 706 C C . ARG A 1 97 ? -2.962 4.552 7.805 1.00 90.44 97 ARG A C 1
ATOM 708 O O . ARG A 1 97 ? -4.027 4.309 8.364 1.00 90.44 97 ARG A O 1
ATOM 715 N N . ALA A 1 98 ? -1.823 3.956 8.150 1.00 92.12 98 ALA A N 1
ATOM 716 C CA . ALA A 1 98 ? -1.704 3.084 9.303 1.00 92.12 98 ALA A CA 1
ATOM 717 C C . ALA A 1 98 ? -1.546 3.915 10.581 1.00 92.12 98 ALA A C 1
ATOM 719 O O . ALA A 1 98 ? -0.752 4.855 10.650 1.00 92.12 98 ALA A O 1
ATOM 720 N N . GLY A 1 99 ? -2.283 3.548 11.624 1.00 93.19 99 GLY A N 1
ATOM 721 C CA . GLY A 1 99 ? -2.221 4.234 12.903 1.00 93.19 99 GLY A CA 1
ATOM 722 C C . GLY A 1 99 ? -3.435 3.985 13.782 1.00 93.19 99 GLY A C 1
ATOM 723 O O . GLY A 1 99 ? -4.409 3.346 13.391 1.00 93.19 99 GLY A O 1
ATOM 724 N N . ARG A 1 100 ? -3.367 4.510 15.007 1.00 93.06 100 ARG A N 1
ATOM 725 C CA . ARG A 1 100 ? -4.485 4.497 15.951 1.00 93.06 100 ARG A CA 1
ATOM 726 C C . ARG A 1 100 ? -5.258 5.805 15.857 1.00 93.06 100 ARG A C 1
ATOM 728 O O . ARG A 1 100 ? -4.677 6.883 16.001 1.00 93.06 100 ARG A O 1
ATOM 735 N N . PHE A 1 101 ? -6.568 5.715 15.672 1.00 92.06 101 PHE A N 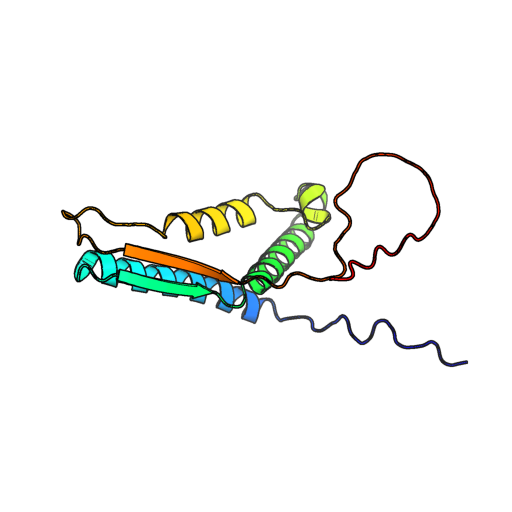1
ATOM 736 C CA . PHE A 1 101 ? -7.433 6.883 15.632 1.00 92.06 101 PHE A CA 1
ATOM 737 C C . PHE A 1 101 ? -7.759 7.385 17.037 1.00 92.06 101 PHE A C 1
ATOM 739 O O . PHE A 1 101 ? -7.728 6.662 18.036 1.00 92.06 101 PHE A O 1
ATOM 746 N N . ASN A 1 102 ? -8.066 8.677 17.128 1.00 89.62 102 ASN A N 1
ATOM 747 C CA . ASN A 1 102 ? -8.476 9.287 18.386 1.00 89.62 102 ASN A CA 1
ATOM 748 C C . ASN A 1 102 ? -9.808 8.676 18.853 1.00 89.62 102 ASN A C 1
ATOM 750 O O . ASN A 1 102 ? -10.713 8.500 18.042 1.00 89.62 102 ASN A O 1
ATOM 754 N N . ALA A 1 103 ? -9.968 8.452 20.160 1.00 87.19 103 ALA A N 1
ATOM 755 C CA . ALA A 1 103 ? -11.216 7.970 20.758 1.00 87.19 103 ALA A CA 1
ATOM 756 C C . ALA A 1 103 ? -12.447 8.825 20.390 1.00 87.19 103 ALA A C 1
ATOM 758 O O . ALA A 1 103 ? -13.551 8.307 20.276 1.00 87.19 103 ALA A O 1
ATOM 759 N N . LYS A 1 104 ? -12.270 10.132 20.146 1.00 87.88 104 LYS A N 1
ATOM 760 C CA . LYS A 1 104 ? -13.350 11.032 19.693 1.00 87.88 104 LYS A CA 1
ATOM 761 C C . LYS A 1 104 ? -13.755 10.840 18.224 1.00 87.88 104 LYS A C 1
ATOM 763 O O . LYS A 1 104 ? -14.715 11.462 17.786 1.00 87.88 104 LYS A O 1
ATOM 768 N N . LYS A 1 105 ? -12.997 10.054 17.460 1.00 81.75 105 LYS A N 1
ATOM 769 C CA . LYS A 1 105 ? -13.177 9.799 16.024 1.00 81.75 105 LYS A CA 1
ATOM 770 C C . LYS A 1 105 ? -13.265 8.292 15.720 1.00 81.75 105 LYS A C 1
ATOM 772 O O . LYS A 1 105 ? -12.740 7.865 14.708 1.00 81.75 105 LYS A O 1
ATOM 777 N N . GLY A 1 106 ? -13.836 7.490 16.618 1.00 83.19 106 GLY A N 1
ATOM 778 C CA . GLY A 1 106 ? -13.975 6.035 16.441 1.00 83.19 106 GLY A CA 1
ATOM 779 C C . GLY A 1 106 ? -13.056 5.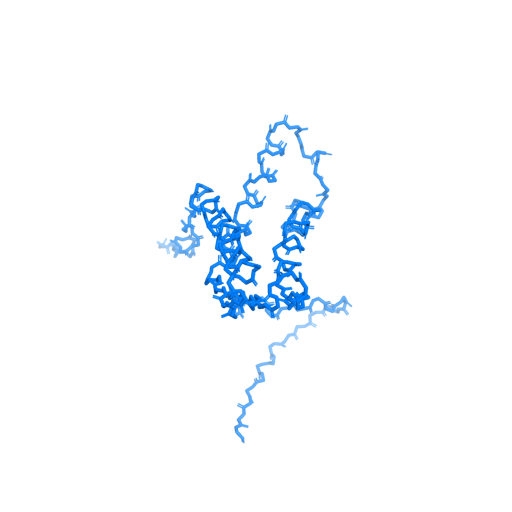222 17.349 1.00 83.19 106 GLY A C 1
ATOM 780 O O . GLY A 1 106 ? -13.495 4.264 17.966 1.00 83.19 106 GLY A O 1
ATOM 781 N N . GLY A 1 107 ? -11.805 5.654 17.541 1.00 88.69 107 GLY A N 1
ATOM 782 C CA . GLY A 1 107 ? -10.885 5.039 18.509 1.00 88.69 107 GLY A CA 1
ATOM 783 C C . GLY A 1 107 ? -10.282 3.687 18.109 1.00 88.69 107 GLY A C 1
ATOM 784 O O . GLY A 1 107 ? -9.475 3.166 18.887 1.00 88.69 107 GLY A O 1
ATOM 785 N N . GLY A 1 108 ? -10.633 3.170 16.926 1.00 94.75 108 GLY A N 1
ATOM 786 C CA . GLY A 1 108 ? -10.044 1.974 16.328 1.00 94.75 108 GLY A CA 1
ATOM 787 C C . GLY A 1 108 ? -8.625 2.203 15.808 1.00 94.75 108 GLY A C 1
ATOM 788 O O . GLY A 1 108 ? -8.031 3.279 15.979 1.00 94.75 108 GLY A O 1
ATOM 789 N N . SER A 1 109 ? -8.061 1.196 15.151 1.00 95.38 109 SER A N 1
ATOM 790 C CA . SER A 1 109 ? -6.715 1.273 14.584 1.00 95.38 109 SER A CA 1
ATOM 791 C C . SER A 1 109 ? -6.584 0.532 13.262 1.00 95.38 109 SER A C 1
ATOM 793 O O . SER A 1 109 ? -7.333 -0.390 12.967 1.00 95.38 109 SER A O 1
ATOM 795 N N . VAL A 1 110 ? -5.611 0.948 12.457 1.00 96.69 110 VAL A N 1
ATOM 796 C CA . VAL A 1 110 ? -5.216 0.270 11.223 1.00 96.69 110 VAL A CA 1
ATOM 797 C C . VAL A 1 110 ? -3.753 -0.121 11.347 1.00 96.69 110 VAL A C 1
ATOM 799 O O . VAL A 1 110 ? -2.879 0.733 11.496 1.00 96.69 110 VAL A O 1
ATOM 802 N N . THR A 1 111 ? -3.490 -1.420 11.270 1.00 96.81 111 THR A N 1
ATOM 803 C CA . THR A 1 111 ? -2.144 -1.991 11.196 1.00 96.81 111 THR A CA 1
ATOM 804 C C . THR A 1 111 ? -1.868 -2.409 9.758 1.00 96.81 111 THR A C 1
ATOM 806 O O . THR A 1 111 ? -2.626 -3.189 9.188 1.00 96.81 111 THR A O 1
ATOM 809 N N . LEU A 1 112 ? -0.787 -1.900 9.168 1.00 95.88 112 LEU A N 1
ATOM 810 C CA . LEU A 1 112 ? -0.385 -2.207 7.796 1.00 95.88 112 LEU A CA 1
ATOM 811 C C . LEU A 1 112 ? 0.851 -3.108 7.793 1.00 95.88 112 LEU A C 1
ATOM 813 O O . LEU A 1 112 ? 1.862 -2.778 8.411 1.00 95.88 112 LEU A O 1
ATOM 817 N N . ILE A 1 113 ? 0.771 -4.219 7.066 1.00 95.12 113 ILE A N 1
ATOM 818 C CA . ILE A 1 113 ? 1.870 -5.155 6.835 1.00 95.12 113 ILE A CA 1
ATOM 819 C C . ILE A 1 113 ? 2.166 -5.155 5.338 1.00 95.12 113 ILE A C 1
ATOM 821 O O . ILE A 1 113 ? 1.307 -5.503 4.529 1.00 95.12 113 ILE A O 1
ATOM 825 N N . LEU A 1 114 ? 3.382 -4.750 4.979 1.00 92.62 114 LEU A N 1
ATOM 826 C CA . LEU A 1 114 ? 3.870 -4.756 3.604 1.00 92.62 114 LEU A CA 1
ATOM 827 C C . LEU A 1 114 ? 4.861 -5.907 3.452 1.00 92.62 114 LEU A C 1
ATOM 829 O O . LEU A 1 114 ? 5.875 -5.934 4.151 1.00 92.62 114 LEU A O 1
ATOM 833 N N . LEU A 1 115 ? 4.559 -6.848 2.563 1.00 91.56 115 LEU A N 1
ATOM 834 C CA . LEU A 1 115 ? 5.431 -7.972 2.249 1.00 91.56 115 LEU A CA 1
ATOM 835 C C . LEU A 1 115 ? 6.161 -7.676 0.941 1.00 91.56 115 LEU A C 1
ATOM 837 O O . LEU A 1 115 ? 5.547 -7.309 -0.061 1.00 91.56 115 LEU A O 1
ATOM 841 N N . THR A 1 116 ? 7.483 -7.803 1.000 1.00 87.94 116 THR A N 1
ATOM 842 C CA . THR A 1 116 ? 8.405 -7.635 -0.123 1.00 87.94 116 THR A CA 1
ATOM 843 C C . THR A 1 116 ? 9.269 -8.876 -0.229 1.00 87.94 116 THR A C 1
ATOM 845 O O . THR A 1 116 ? 9.657 -9.474 0.781 1.00 87.94 116 THR A O 1
ATOM 848 N N . SER A 1 117 ? 9.565 -9.261 -1.458 1.00 84.25 117 SER A N 1
ATOM 849 C CA . SER A 1 117 ? 10.485 -10.339 -1.765 1.00 84.25 117 SER A CA 1
ATOM 850 C C . SER A 1 117 ? 11.908 -9.805 -1.663 1.00 84.25 117 SER A C 1
ATOM 852 O O . SER A 1 117 ? 12.297 -8.882 -2.375 1.00 84.25 117 SER A O 1
ATOM 854 N N . ILE A 1 118 ? 12.713 -10.395 -0.781 1.00 79.25 118 ILE A N 1
ATOM 855 C CA . ILE A 1 118 ? 14.149 -10.119 -0.764 1.00 79.25 118 ILE A CA 1
ATOM 856 C C . ILE A 1 118 ? 14.781 -10.978 -1.848 1.00 79.25 118 ILE A C 1
ATOM 858 O O . ILE A 1 118 ? 14.913 -12.194 -1.695 1.00 79.25 118 ILE A O 1
ATOM 862 N N . ASP A 1 119 ? 15.176 -10.338 -2.939 1.00 65.25 119 ASP A N 1
ATOM 863 C CA . ASP A 1 119 ? 15.927 -11.007 -3.985 1.00 65.25 119 ASP A CA 1
ATOM 864 C C . ASP A 1 119 ? 17.331 -11.342 -3.448 1.00 65.25 119 ASP A C 1
ATOM 866 O O . ASP A 1 119 ? 18.113 -10.452 -3.093 1.00 65.25 119 ASP A O 1
ATOM 870 N N . GLN A 1 120 ? 17.665 -12.632 -3.329 1.00 53.66 120 GLN A N 1
ATOM 871 C CA . GLN A 1 120 ? 18.926 -13.071 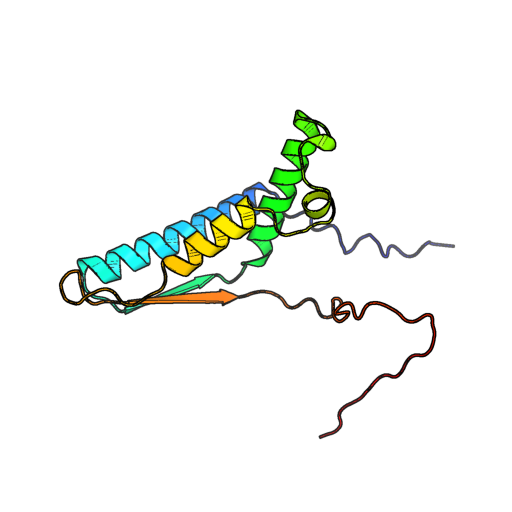-2.703 1.00 53.66 120 GLN A CA 1
ATOM 872 C C . GLN A 1 120 ? 20.178 -12.637 -3.492 1.00 53.66 120 GLN A C 1
ATOM 874 O O . GLN A 1 120 ? 21.293 -12.724 -2.975 1.00 53.66 120 GLN A O 1
ATOM 879 N N . ASN A 1 121 ? 20.006 -12.109 -4.707 1.00 48.12 121 ASN A N 1
ATOM 880 C CA . ASN A 1 121 ? 21.082 -11.638 -5.577 1.00 48.12 121 ASN A CA 1
ATOM 881 C C . ASN A 1 121 ? 21.467 -10.155 -5.399 1.00 48.12 121 ASN A C 1
ATOM 883 O O . ASN A 1 121 ? 22.434 -9.722 -6.020 1.00 48.12 121 ASN A O 1
ATOM 887 N N . GLN A 1 122 ? 20.784 -9.371 -4.551 1.00 42.44 122 GLN A N 1
ATOM 888 C CA . GLN A 1 122 ? 21.099 -7.941 -4.345 1.00 42.44 122 GLN A CA 1
ATOM 889 C C . GLN A 1 122 ? 21.926 -7.631 -3.081 1.00 42.44 122 GLN A C 1
ATOM 891 O O . GLN A 1 122 ? 21.931 -6.508 -2.575 1.00 42.44 122 GLN A O 1
ATOM 896 N N . THR A 1 123 ? 22.705 -8.590 -2.573 1.00 36.78 123 THR A N 1
ATOM 897 C CA . THR A 1 123 ? 23.673 -8.359 -1.480 1.00 36.78 123 THR A CA 1
ATOM 898 C C . THR A 1 123 ? 24.972 -7.699 -1.969 1.00 36.78 123 THR A C 1
ATOM 900 O O . THR A 1 123 ? 26.074 -8.179 -1.730 1.00 36.78 123 THR A O 1
ATOM 903 N N . THR A 1 124 ? 24.869 -6.530 -2.600 1.00 35.38 124 THR A N 1
ATOM 904 C CA . THR A 1 124 ? 25.988 -5.579 -2.690 1.00 35.38 124 THR A CA 1
ATOM 905 C C . THR A 1 124 ? 25.499 -4.196 -2.297 1.00 35.38 124 THR A C 1
ATOM 907 O O . THR A 1 124 ? 25.191 -3.358 -3.139 1.00 35.38 124 THR A O 1
ATOM 910 N N . PHE A 1 125 ? 25.451 -3.945 -0.988 1.00 37.06 125 PHE A N 1
ATOM 911 C CA . PHE A 1 125 ? 25.468 -2.581 -0.475 1.00 37.06 125 PHE A CA 1
ATOM 912 C C . PHE A 1 125 ? 26.787 -1.942 -0.913 1.00 37.06 125 PHE A C 1
ATOM 914 O O . PHE A 1 125 ? 27.865 -2.408 -0.542 1.00 37.06 125 PHE A O 1
ATOM 921 N N . GLY A 1 126 ? 26.699 -0.909 -1.750 1.00 33.00 126 GLY A N 1
ATOM 922 C CA . GLY A 1 126 ? 27.853 -0.180 -2.254 1.00 33.00 126 GLY A CA 1
ATOM 923 C C . GLY A 1 126 ? 28.677 0.419 -1.116 1.00 33.00 126 GLY A C 1
ATOM 924 O O . GLY A 1 126 ? 28.340 1.470 -0.580 1.00 33.00 126 GLY A O 1
ATOM 925 N N . VAL A 1 127 ? 29.796 -0.222 -0.788 1.00 33.00 127 VAL A N 1
ATOM 926 C CA . VAL A 1 127 ? 30.946 0.469 -0.208 1.00 33.00 127 VAL A CA 1
ATOM 927 C C . VAL A 1 127 ? 31.715 1.044 -1.387 1.00 33.00 127 VAL A C 1
ATOM 929 O O . VAL A 1 127 ? 32.238 0.306 -2.224 1.00 33.00 127 VAL A O 1
ATOM 932 N N . SER A 1 128 ? 31.740 2.371 -1.496 1.00 37.19 128 SER A N 1
ATOM 933 C CA . SER A 1 128 ? 32.548 3.035 -2.508 1.00 37.19 128 SER A CA 1
ATOM 934 C C . SER A 1 128 ? 34.025 2.712 -2.276 1.00 37.19 128 SER A C 1
ATOM 936 O O . SER A 1 128 ? 34.600 3.129 -1.272 1.00 37.19 128 SER A O 1
ATOM 938 N N . GLY A 1 129 ? 34.629 2.033 -3.249 1.00 36.56 129 GLY A N 1
ATOM 939 C CA . GLY A 1 129 ? 36.066 2.044 -3.492 1.00 36.56 129 GLY A CA 1
ATOM 940 C C . GLY A 1 129 ? 36.865 0.913 -2.854 1.00 36.56 129 GLY A C 1
ATOM 941 O O . GLY A 1 129 ? 37.404 1.091 -1.776 1.00 36.56 129 GLY A O 1
ATOM 942 N N . GLU A 1 130 ? 37.076 -0.177 -3.599 1.00 29.58 130 GLU A N 1
ATOM 943 C CA . GLU A 1 130 ? 38.419 -0.741 -3.816 1.00 29.58 130 GLU A CA 1
ATOM 944 C C . GLU A 1 130 ? 38.412 -1.777 -4.956 1.00 29.58 130 GLU A C 1
ATOM 946 O O . GLU A 1 130 ? 37.451 -2.518 -5.152 1.00 29.58 130 GLU A O 1
ATOM 951 N N . LYS A 1 131 ? 39.483 -1.804 -5.758 1.00 32.22 131 LYS A N 1
ATOM 952 C CA . LYS A 1 131 ? 39.656 -2.689 -6.921 1.00 32.22 131 LYS A CA 1
ATOM 953 C C . LYS A 1 131 ? 40.134 -4.096 -6.506 1.00 32.22 131 LYS A C 1
ATOM 955 O O . LYS A 1 131 ? 41.308 -4.215 -6.189 1.00 32.22 131 LYS A O 1
ATOM 960 N N . THR A 1 132 ? 39.311 -5.138 -6.739 1.00 33.31 132 THR A N 1
ATOM 961 C CA . THR A 1 132 ? 39.652 -6.579 -7.020 1.00 33.31 132 THR A CA 1
ATOM 962 C C . THR A 1 132 ? 40.534 -7.371 -6.016 1.00 33.31 132 THR A C 1
ATOM 964 O O . THR A 1 132 ? 41.304 -6.782 -5.274 1.00 33.31 132 THR A O 1
ATOM 967 N N . PRO A 1 133 ? 40.650 -8.719 -6.108 1.00 44.81 133 PRO A N 1
ATOM 968 C CA . PRO A 1 133 ? 39.673 -9.796 -6.336 1.00 44.81 133 PRO A CA 1
ATOM 969 C C . PRO A 1 133 ? 39.723 -10.870 -5.210 1.00 44.81 133 PRO A C 1
ATOM 971 O O . PRO A 1 133 ? 40.748 -11.058 -4.559 1.00 44.81 133 PRO A O 1
ATOM 974 N N . GLY A 1 134 ? 38.667 -11.675 -5.043 1.00 30.75 134 GLY A N 1
ATOM 975 C CA . GLY A 1 134 ? 38.768 -12.951 -4.316 1.00 30.75 134 GLY A CA 1
ATOM 976 C C . GLY A 1 134 ? 37.531 -13.329 -3.508 1.00 30.75 134 GLY A C 1
ATOM 977 O O . GLY A 1 134 ? 37.260 -12.740 -2.466 1.00 30.75 134 GLY A O 1
ATOM 978 N N . ASN A 1 135 ? 36.823 -14.362 -3.971 1.00 44.09 135 ASN A N 1
ATOM 979 C CA . ASN A 1 135 ? 35.749 -15.036 -3.245 1.00 44.09 135 ASN A CA 1
ATOM 980 C C . ASN A 1 135 ? 36.184 -15.396 -1.817 1.00 44.09 135 ASN A C 1
ATOM 982 O O . ASN A 1 135 ? 37.055 -16.246 -1.625 1.00 44.09 135 ASN A O 1
ATOM 986 N N . LYS A 1 136 ? 35.502 -14.834 -0.818 1.00 35.50 136 LYS A N 1
ATOM 987 C CA . LYS A 1 136 ? 35.380 -15.460 0.499 1.00 35.50 136 LYS A CA 1
ATOM 988 C C . LYS A 1 136 ? 33.906 -15.682 0.787 1.00 35.50 136 LYS A C 1
ATOM 990 O O . LYS A 1 136 ? 33.195 -14.783 1.218 1.00 35.50 136 LYS A O 1
ATOM 995 N N . VAL A 1 137 ? 33.472 -16.907 0.508 1.00 42.25 137 VAL A N 1
ATOM 996 C CA . VAL A 1 137 ? 32.223 -17.459 1.023 1.00 42.25 137 VAL A CA 1
ATOM 997 C C . VAL A 1 137 ? 32.386 -17.569 2.538 1.00 42.25 137 VAL A C 1
ATOM 999 O O . VAL A 1 137 ? 33.255 -18.298 3.012 1.00 42.25 137 VAL A O 1
ATOM 1002 N N . PHE A 1 138 ? 31.585 -16.820 3.292 1.00 39.84 138 PHE A N 1
ATOM 1003 C CA . PHE A 1 138 ? 31.462 -16.996 4.735 1.00 39.84 138 PHE A CA 1
ATOM 1004 C C . PHE A 1 138 ? 30.280 -17.926 5.001 1.00 39.84 138 PHE A C 1
ATOM 1006 O O . PHE A 1 138 ? 29.126 -17.522 4.899 1.00 39.84 138 PHE A O 1
ATOM 1013 N N . THR A 1 139 ? 30.570 -19.185 5.319 1.00 38.62 139 THR A N 1
ATOM 1014 C CA . THR A 1 139 ? 29.592 -20.104 5.907 1.00 38.62 139 THR A CA 1
ATOM 1015 C C . THR A 1 139 ? 29.560 -19.879 7.413 1.00 38.62 139 THR A C 1
ATOM 1017 O O . THR A 1 139 ? 30.573 -20.081 8.084 1.00 38.62 139 THR A O 1
ATOM 1020 N N . LEU A 1 140 ? 28.408 -19.467 7.938 1.00 38.09 140 LEU A N 1
ATOM 1021 C CA . LEU A 1 140 ? 28.112 -19.548 9.364 1.00 38.09 140 LEU A CA 1
ATOM 1022 C C . LEU A 1 140 ? 27.679 -20.988 9.658 1.00 38.09 140 LEU A C 1
ATOM 1024 O O . LEU A 1 140 ? 26.673 -21.451 9.127 1.00 38.09 140 LEU A O 1
ATOM 1028 N N . SER A 1 141 ? 28.481 -21.701 10.439 1.00 38.16 141 SER A N 1
ATOM 1029 C CA . SER A 1 141 ? 28.074 -22.932 11.117 1.00 38.16 141 SER A CA 1
ATOM 1030 C C . SER A 1 141 ? 27.639 -22.585 12.540 1.00 38.16 141 SER A C 1
ATOM 1032 O O . SER A 1 141 ? 28.288 -21.734 13.151 1.00 38.16 141 SER A O 1
ATOM 1034 N N . ASP A 1 142 ? 26.564 -23.241 12.985 1.00 41.38 142 ASP A N 1
ATOM 1035 C CA . ASP A 1 142 ? 25.841 -23.093 14.263 1.00 41.38 142 ASP A CA 1
ATOM 1036 C C . ASP A 1 142 ? 26.689 -22.789 15.513 1.00 41.38 142 ASP A C 1
ATOM 1038 O O . ASP A 1 142 ? 27.780 -23.391 15.676 1.00 41.38 142 ASP A O 1
#

InterPro domains:
  IPR027417 P-loop containing nucleoside triphosphate hydrolase [G3DSA:3.40.50.300] (15-128)

Secondary structure (DSSP, 8-state):
-PPP-SGGGS-----HHHHHHHHHHHHHHHHHHHHHHHHT--EEEEEES-THHHHHHHHHHHHHHHHHH-GGGS-HHHHTT---HHHHHHHHHHHTT-EEPPGGGT--EEEEEE-----TT---------------------